Protein AF-A0A401MKG7-F1 (afdb_monomer_lite)

Radius of gyration: 13.39 Å; chains: 1; bounding box: 35×20×36 Å

Foldseek 3Di:
DLVVLVVLCVPQVVVLCVVLQKDWPDWDADPVVRDIDTDIDHDDPDDPVVSVVCSCVDPSVVVSPDDCVVPDVDDDDDDDDDPD

Secondary structure (DSSP, 8-state):
-HHHHHHHIIIIIHHHHHHTTEEEEEEEEETTTTEEEEEEEE-SSS-HHHHHHHHHHSHHHHHT---GGGT-S-----------

Sequence (84 aa):
MLDEWVERWRAEIVPLRVELGFAIDGAWVDRERNQFLWLISYDGPETFAERNAAYWASPERKAMNLDPDEYLVHTDDRTVEPQL

pLDDT: mean 96.0, std 3.11, range [76.62, 98.5]

Structure (mmCIF, N/CA/C/O backbone):
data_AF-A0A401MKG7-F1
#
_entry.id   AF-A0A401MKG7-F1
#
loop_
_atom_site.group_PDB
_atom_site.id
_atom_site.type_symbol
_atom_site.label_atom_id
_atom_site.label_alt_id
_atom_site.label_comp_id
_atom_site.label_asym_id
_atom_site.label_entity_id
_atom_site.label_seq_id
_atom_site.pdbx_PDB_ins_code
_atom_site.Cartn_x
_atom_site.Cartn_y
_atom_site.Cartn_z
_atom_site.occupancy
_atom_site.B_iso_or_equiv
_atom_site.auth_seq_id
_atom_site.auth_comp_id
_atom_site.auth_asym_id
_atom_site.auth_atom_id
_atom_site.pdbx_PDB_model_num
ATOM 1 N N . MET A 1 1 ? 14.820 -1.351 -11.690 1.00 86.38 1 MET A N 1
ATOM 2 C CA . MET A 1 1 ? 13.946 -0.287 -11.153 1.00 86.38 1 MET A CA 1
ATOM 3 C C . MET A 1 1 ? 12.511 -0.773 -10.997 1.00 86.38 1 MET A C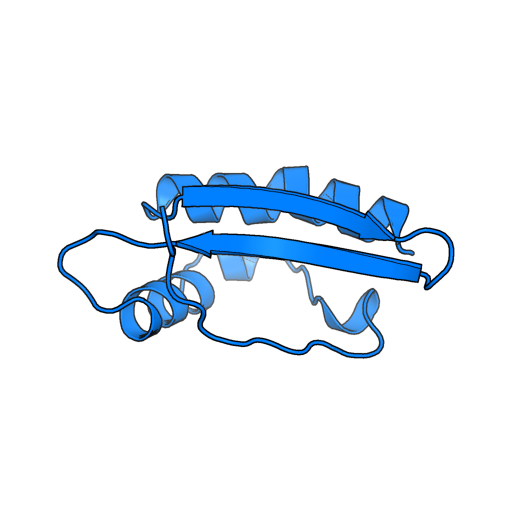 1
ATOM 5 O O . MET A 1 1 ? 12.208 -1.237 -9.913 1.00 86.38 1 MET A O 1
ATOM 9 N N . LEU A 1 2 ? 11.655 -0.779 -12.033 1.00 93.56 2 LEU A N 1
ATOM 10 C CA . LEU A 1 2 ? 10.242 -1.178 -11.865 1.00 93.56 2 LEU A CA 1
ATOM 11 C C . LEU A 1 2 ? 10.058 -2.653 -11.462 1.00 93.56 2 LEU A C 1
ATOM 13 O O . LEU A 1 2 ? 9.283 -2.942 -10.562 1.00 93.56 2 LEU A O 1
ATOM 17 N N . ASP A 1 3 ? 10.793 -3.582 -12.078 1.00 95.06 3 ASP A N 1
ATOM 18 C CA . ASP A 1 3 ? 10.720 -5.005 -11.701 1.00 95.06 3 ASP A CA 1
ATOM 19 C C . ASP A 1 3 ? 11.210 -5.268 -10.279 1.00 95.06 3 ASP A C 1
ATOM 21 O O . ASP A 1 3 ? 10.583 -6.000 -9.524 1.00 95.06 3 ASP A O 1
ATOM 25 N N . GLU A 1 4 ? 12.306 -4.620 -9.899 1.00 95.75 4 GLU A N 1
ATOM 26 C CA . GLU A 1 4 ? 12.871 -4.724 -8.555 1.00 95.75 4 GLU A CA 1
ATOM 27 C C . GLU A 1 4 ? 11.921 -4.151 -7.498 1.00 95.75 4 GLU A C 1
ATOM 29 O O . GLU A 1 4 ? 11.721 -4.758 -6.449 1.00 95.75 4 GLU A O 1
ATOM 34 N N . TRP A 1 5 ? 11.266 -3.028 -7.807 1.00 96.44 5 TRP A N 1
ATOM 35 C CA . TRP A 1 5 ? 10.200 -2.481 -6.977 1.00 96.44 5 TRP A CA 1
ATOM 36 C C . TRP A 1 5 ? 9.062 -3.486 -6.779 1.00 96.44 5 TRP A C 1
ATOM 38 O O . TRP A 1 5 ? 8.640 -3.717 -5.650 1.00 96.44 5 TRP A O 1
ATOM 48 N N . VAL A 1 6 ? 8.583 -4.111 -7.859 1.00 97.62 6 VAL A N 1
ATOM 49 C CA . VAL A 1 6 ? 7.493 -5.099 -7.795 1.00 97.62 6 VAL A CA 1
ATOM 50 C C . VAL A 1 6 ? 7.898 -6.325 -6.973 1.00 97.62 6 VAL A C 1
ATOM 52 O O . VAL A 1 6 ? 7.097 -6.811 -6.172 1.00 97.62 6 VAL A O 1
ATOM 55 N N . GLU A 1 7 ? 9.131 -6.807 -7.134 1.00 97.19 7 GLU A N 1
ATOM 56 C CA . GLU A 1 7 ? 9.698 -7.906 -6.343 1.00 97.19 7 GLU A CA 1
ATOM 57 C C . GLU A 1 7 ? 9.711 -7.562 -4.846 1.00 97.19 7 GLU A C 1
ATOM 59 O O . GLU A 1 7 ? 9.136 -8.298 -4.042 1.00 97.19 7 GLU A O 1
ATOM 64 N N . ARG A 1 8 ? 10.282 -6.409 -4.470 1.00 96.81 8 ARG A N 1
ATOM 65 C CA . ARG A 1 8 ? 10.352 -5.937 -3.074 1.00 96.81 8 ARG A CA 1
ATOM 66 C C . ARG A 1 8 ? 8.957 -5.689 -2.490 1.00 96.81 8 ARG A C 1
ATOM 68 O O . ARG A 1 8 ? 8.657 -6.128 -1.380 1.00 96.81 8 ARG A O 1
ATOM 75 N N . TRP A 1 9 ? 8.060 -5.054 -3.248 1.00 97.75 9 TRP A N 1
ATOM 76 C CA . TRP A 1 9 ? 6.668 -4.835 -2.842 1.00 97.75 9 TRP A CA 1
ATOM 77 C C . TRP A 1 9 ? 5.965 -6.160 -2.527 1.00 97.75 9 TRP A C 1
ATOM 79 O O . TRP A 1 9 ? 5.348 -6.304 -1.469 1.00 97.75 9 TRP A O 1
ATOM 89 N N . ARG A 1 10 ? 6.104 -7.159 -3.403 1.00 97.94 10 ARG A N 1
ATOM 90 C CA . ARG A 1 10 ? 5.474 -8.468 -3.221 1.00 97.94 10 ARG A CA 1
ATOM 91 C C . ARG A 1 10 ? 6.088 -9.257 -2.063 1.00 97.94 10 ARG A C 1
ATOM 93 O O . ARG A 1 10 ? 5.355 -9.953 -1.366 1.00 97.94 10 ARG A O 1
ATOM 100 N N . ALA A 1 11 ? 7.406 -9.193 -1.891 1.00 97.62 11 ALA A N 1
ATOM 101 C CA . ALA A 1 11 ? 8.130 -9.998 -0.911 1.00 97.62 11 ALA A CA 1
ATOM 102 C C . ALA A 1 11 ? 8.073 -9.430 0.515 1.00 97.62 11 ALA A C 1
ATOM 104 O O . ALA A 1 11 ? 8.125 -10.203 1.467 1.00 97.62 11 ALA A O 1
ATOM 105 N N . GLU A 1 12 ? 7.964 -8.109 0.675 1.00 97.19 12 GLU A N 1
ATOM 106 C CA . GLU A 1 12 ? 8.104 -7.455 1.985 1.00 97.19 12 GLU A CA 1
ATOM 107 C C . GLU A 1 12 ? 6.887 -6.620 2.372 1.00 97.19 12 GLU A C 1
ATOM 109 O O . GLU A 1 12 ? 6.376 -6.756 3.484 1.00 97.19 12 GLU A O 1
ATOM 114 N N . ILE A 1 13 ? 6.376 -5.789 1.459 1.00 97.81 13 ILE A N 1
ATOM 115 C CA . ILE A 1 13 ? 5.257 -4.887 1.766 1.00 97.81 13 ILE A CA 1
ATOM 116 C C . ILE A 1 13 ? 3.957 -5.679 1.915 1.00 97.81 13 ILE A C 1
ATOM 118 O O . ILE A 1 13 ? 3.243 -5.511 2.905 1.00 97.81 13 ILE A O 1
ATOM 122 N N . VAL A 1 14 ? 3.647 -6.552 0.953 1.00 98.31 14 VAL A N 1
ATOM 123 C CA . VAL A 1 14 ? 2.392 -7.317 0.945 1.00 98.31 14 VAL A CA 1
ATOM 124 C C . VAL A 1 14 ? 2.233 -8.198 2.191 1.00 98.31 14 VAL A C 1
ATOM 126 O O . VAL A 1 14 ? 1.181 -8.092 2.823 1.00 98.31 14 VAL A O 1
ATOM 129 N N . PRO A 1 15 ? 3.223 -9.015 2.607 1.00 98.31 15 PRO A N 1
ATOM 130 C CA . PRO A 1 15 ? 3.070 -9.856 3.793 1.00 98.31 15 PRO A CA 1
ATOM 131 C C . PRO A 1 15 ? 2.750 -9.058 5.057 1.00 98.31 15 PRO A C 1
ATOM 133 O O . PRO A 1 15 ? 1.812 -9.413 5.764 1.00 98.31 15 PRO A O 1
ATOM 136 N N . LEU A 1 16 ? 3.448 -7.941 5.298 1.00 98.31 16 LEU A N 1
ATOM 137 C CA . LEU A 1 16 ? 3.181 -7.108 6.472 1.00 98.31 16 LEU A CA 1
ATOM 138 C C . LEU A 1 16 ? 1.804 -6.436 6.396 1.00 98.31 16 LEU A C 1
ATOM 140 O O . LEU A 1 16 ? 1.107 -6.340 7.402 1.00 98.31 16 LEU A O 1
ATOM 144 N N . ARG A 1 17 ? 1.375 -5.979 5.213 1.00 98.38 17 ARG A N 1
ATOM 145 C CA . ARG A 1 17 ? 0.018 -5.436 5.033 1.00 98.38 17 ARG A CA 1
ATOM 146 C C . ARG A 1 17 ? -1.040 -6.483 5.383 1.00 98.38 17 ARG A C 1
ATOM 148 O O . ARG A 1 17 ? -1.954 -6.181 6.146 1.00 98.38 17 ARG A O 1
ATOM 155 N N . VAL A 1 18 ? -0.886 -7.708 4.892 1.00 98.25 18 VAL A N 1
ATOM 156 C CA . VAL A 1 18 ? -1.818 -8.807 5.178 1.00 98.25 18 VAL A CA 1
ATOM 157 C C . VAL A 1 18 ? -1.801 -9.191 6.658 1.00 98.25 18 VAL A C 1
ATOM 159 O O . VAL A 1 18 ? -2.863 -9.341 7.256 1.00 98.25 18 VAL A O 1
ATOM 162 N N . GLU A 1 19 ? -0.624 -9.287 7.283 1.00 97.75 19 GLU A N 1
ATOM 163 C CA . GLU A 1 19 ? -0.491 -9.549 8.725 1.00 97.75 19 GLU A CA 1
ATOM 164 C C . GLU A 1 19 ? -1.196 -8.478 9.565 1.00 97.75 19 GLU A C 1
ATOM 166 O O . GLU A 1 19 ? -1.853 -8.774 10.563 1.00 97.75 19 GLU A O 1
ATOM 171 N N . LEU A 1 20 ? -1.131 -7.223 9.119 1.00 97.44 20 LEU A N 1
ATOM 172 C CA . LEU A 1 20 ? -1.826 -6.114 9.752 1.00 97.44 20 LEU A CA 1
ATOM 173 C C . LEU A 1 20 ? -3.309 -6.012 9.355 1.00 97.44 20 LEU A C 1
ATOM 175 O O . LEU A 1 20 ? -3.943 -5.027 9.729 1.00 97.44 20 LEU A O 1
ATOM 179 N N . GLY A 1 21 ? -3.876 -7.001 8.668 1.00 97.88 21 GLY A N 1
ATOM 180 C CA . GLY A 1 21 ? -5.309 -7.095 8.384 1.00 97.88 21 GLY A CA 1
ATOM 181 C C . GLY A 1 21 ? -5.787 -6.304 7.166 1.00 97.88 21 GLY A C 1
ATOM 182 O O . GLY A 1 21 ? -6.991 -6.148 6.994 1.00 97.88 21 GLY A O 1
ATOM 183 N N . PHE A 1 22 ? -4.881 -5.796 6.328 1.00 98.50 22 PHE A N 1
ATOM 184 C CA . PHE A 1 22 ? -5.253 -5.241 5.026 1.00 98.50 22 PHE A CA 1
ATOM 185 C C . PHE A 1 22 ? -5.518 -6.355 4.007 1.00 98.50 22 PHE A C 1
ATOM 187 O O . PHE A 1 22 ? -4.900 -7.420 4.062 1.00 98.50 22 PHE A O 1
ATOM 194 N N . ALA A 1 23 ? -6.361 -6.070 3.018 1.00 98.06 23 ALA A N 1
ATOM 195 C CA . ALA A 1 23 ? -6.521 -6.895 1.826 1.00 98.06 23 ALA A CA 1
ATOM 196 C C . ALA A 1 23 ? -5.844 -6.232 0.620 1.00 98.06 23 ALA A C 1
ATOM 198 O O . ALA A 1 23 ? -5.859 -5.011 0.476 1.00 98.06 23 ALA A O 1
ATOM 199 N N . ILE A 1 24 ? -5.225 -7.048 -0.237 1.00 98.00 24 ILE A N 1
ATOM 200 C CA . ILE A 1 24 ? -4.671 -6.613 -1.523 1.00 98.00 24 ILE A CA 1
ATOM 201 C C . ILE A 1 24 ? -5.638 -7.075 -2.608 1.00 98.00 24 ILE A C 1
ATOM 203 O O . ILE A 1 24 ? -5.648 -8.250 -2.973 1.00 98.00 24 ILE A O 1
ATOM 207 N N . ASP A 1 25 ? -6.446 -6.151 -3.114 1.00 95.62 25 ASP A N 1
ATOM 208 C CA . ASP A 1 25 ? -7.544 -6.459 -4.038 1.00 95.62 25 ASP A CA 1
ATOM 209 C C . ASP A 1 25 ? -7.070 -6.588 -5.494 1.00 95.62 25 ASP A C 1
ATOM 211 O O . ASP A 1 25 ? -7.774 -7.112 -6.357 1.00 95.62 25 ASP A O 1
ATOM 215 N N . GLY A 1 26 ? -5.848 -6.136 -5.780 1.00 96.50 26 GLY A N 1
ATOM 216 C CA . GLY A 1 26 ? -5.197 -6.341 -7.066 1.00 96.50 26 GLY A CA 1
ATOM 217 C C . GLY A 1 26 ? -3.931 -5.513 -7.231 1.00 96.50 26 GLY A C 1
ATOM 218 O O . GLY A 1 26 ? -3.709 -4.535 -6.519 1.00 96.50 26 GLY A O 1
ATOM 219 N N . ALA A 1 27 ? -3.092 -5.916 -8.183 1.00 98.00 27 ALA A N 1
ATOM 220 C CA . ALA A 1 27 ? -1.913 -5.165 -8.590 1.00 98.00 27 ALA A CA 1
ATOM 221 C C . ALA A 1 27 ? -1.604 -5.394 -10.073 1.00 98.00 27 ALA A C 1
ATOM 223 O O . ALA A 1 27 ? -1.784 -6.495 -10.596 1.00 98.00 27 ALA A O 1
ATOM 224 N N . TRP A 1 28 ? -1.120 -4.351 -10.741 1.00 98.25 28 TRP A N 1
ATOM 225 C CA . TRP A 1 28 ? -0.854 -4.323 -12.174 1.00 98.25 28 TRP A CA 1
ATOM 226 C C . TRP A 1 28 ? 0.428 -3.553 -12.471 1.00 98.25 28 TRP A C 1
ATOM 228 O O . TRP A 1 28 ? 0.790 -2.604 -11.774 1.00 98.25 28 TRP A O 1
ATOM 238 N N . VAL A 1 29 ? 1.089 -3.943 -13.560 1.00 98.00 29 VAL A N 1
ATOM 239 C CA . VAL A 1 29 ? 2.216 -3.203 -14.126 1.00 98.00 29 VAL A CA 1
ATOM 240 C C . VAL A 1 29 ? 1.822 -2.702 -15.508 1.00 98.00 29 VAL A C 1
ATOM 242 O O . VAL A 1 29 ? 1.589 -3.507 -16.410 1.00 98.00 29 VAL A O 1
ATOM 245 N N . ASP A 1 30 ? 1.795 -1.384 -15.690 1.00 97.56 30 ASP A N 1
ATOM 246 C CA . ASP A 1 30 ? 1.745 -0.767 -17.013 1.00 97.56 30 ASP A CA 1
ATOM 247 C C . ASP A 1 30 ? 3.184 -0.579 -17.508 1.00 97.56 30 ASP A C 1
ATOM 249 O O . ASP A 1 30 ? 3.910 0.323 -17.085 1.00 97.56 30 ASP A O 1
ATOM 253 N N . ARG A 1 31 ? 3.613 -1.470 -18.405 1.00 95.31 31 ARG A N 1
ATOM 254 C CA . ARG A 1 31 ? 4.963 -1.449 -18.986 1.00 95.31 31 ARG A CA 1
ATOM 255 C C . ARG A 1 31 ? 5.154 -0.331 -20.002 1.00 95.31 31 ARG A C 1
ATOM 257 O O . ARG A 1 31 ? 6.276 0.130 -20.168 1.00 95.31 31 ARG A O 1
ATOM 264 N N . GLU A 1 32 ? 4.084 0.092 -20.667 1.00 97.00 32 GLU A N 1
ATOM 265 C CA . GLU A 1 32 ? 4.129 1.172 -21.651 1.00 97.00 32 GLU A CA 1
ATOM 266 C C . GLU A 1 32 ? 4.381 2.513 -20.953 1.00 97.00 32 GLU A C 1
ATOM 268 O O . GLU A 1 32 ? 5.206 3.304 -21.406 1.00 97.00 32 GLU A O 1
ATOM 273 N N . ARG A 1 33 ? 3.713 2.745 -19.814 1.00 96.12 33 ARG A N 1
ATOM 274 C CA . ARG A 1 33 ? 3.839 3.978 -19.014 1.00 96.12 33 ARG A CA 1
ATOM 275 C C . ARG A 1 33 ? 4.865 3.883 -17.887 1.00 96.12 33 ARG A C 1
ATOM 277 O O . ARG A 1 33 ? 5.101 4.880 -17.213 1.00 96.1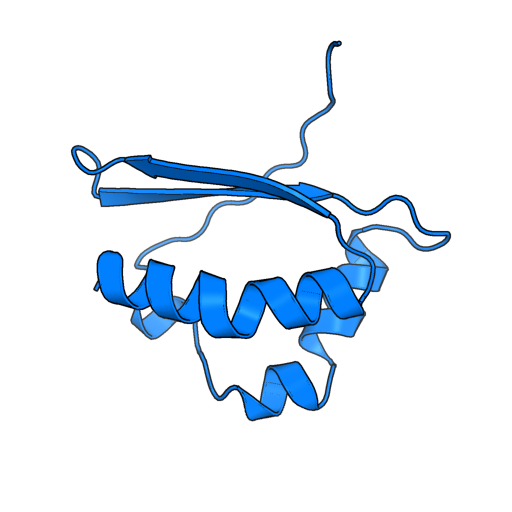2 33 ARG A O 1
ATOM 284 N N . ASN A 1 34 ? 5.474 2.713 -17.686 1.00 95.88 34 ASN A N 1
ATOM 285 C CA . ASN A 1 34 ? 6.392 2.424 -16.582 1.00 95.88 34 ASN A CA 1
ATOM 286 C C . ASN A 1 34 ? 5.761 2.726 -15.203 1.00 95.88 34 ASN A C 1
ATOM 288 O O . ASN A 1 34 ? 6.360 3.399 -14.366 1.00 95.88 34 ASN A O 1
ATOM 292 N N . GLN A 1 35 ? 4.533 2.242 -14.983 1.00 97.00 35 GLN A N 1
ATOM 293 C CA . GLN A 1 35 ? 3.757 2.462 -13.759 1.00 97.00 35 GLN A CA 1
ATOM 294 C C . GLN A 1 35 ? 3.431 1.147 -13.051 1.00 97.00 35 GLN A C 1
ATOM 296 O O . GLN A 1 35 ? 3.180 0.118 -13.681 1.00 97.00 35 GLN A O 1
ATOM 301 N N . PHE A 1 36 ? 3.387 1.208 -11.723 1.00 97.94 36 PHE A N 1
ATOM 302 C CA . PHE A 1 36 ? 2.862 0.153 -10.866 1.00 97.94 36 PHE A CA 1
ATO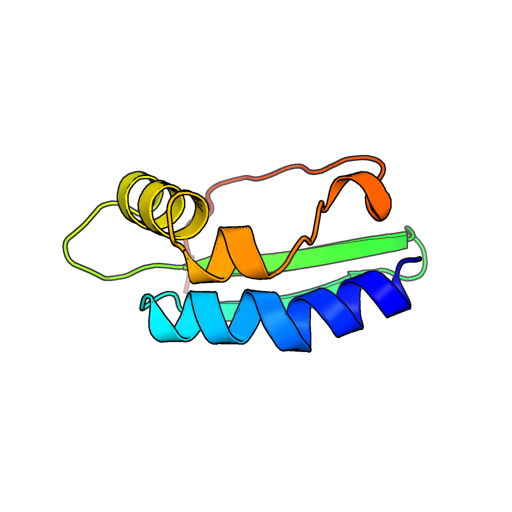M 303 C C . PHE A 1 36 ? 1.595 0.659 -10.179 1.00 97.94 36 PHE A C 1
ATOM 305 O O . PHE A 1 36 ? 1.610 1.733 -9.582 1.00 97.94 36 PHE A O 1
ATOM 312 N N . LEU A 1 37 ? 0.509 -0.105 -10.271 1.00 98.00 37 LEU A N 1
ATOM 313 C CA . LEU A 1 37 ? -0.776 0.222 -9.661 1.00 98.00 37 LEU A CA 1
ATOM 314 C C . LEU A 1 37 ? -1.196 -0.923 -8.755 1.00 98.00 37 LEU A C 1
ATOM 316 O O . LEU A 1 37 ? -1.035 -2.087 -9.113 1.00 98.00 37 LEU A O 1
ATOM 320 N N . TRP A 1 38 ? -1.778 -0.606 -7.609 1.00 98.06 38 TRP A N 1
ATOM 321 C CA . TRP A 1 38 ? -2.301 -1.607 -6.691 1.00 98.06 38 TRP A CA 1
ATOM 322 C C . TRP A 1 38 ? -3.486 -1.048 -5.917 1.00 98.06 38 TRP A C 1
ATOM 324 O O . TRP A 1 38 ? -3.592 0.162 -5.715 1.00 98.06 38 TRP A O 1
ATOM 334 N N . LEU A 1 39 ? -4.381 -1.945 -5.523 1.00 97.88 39 LEU A N 1
ATOM 335 C CA . LEU A 1 39 ? -5.543 -1.647 -4.707 1.00 97.88 39 LEU A CA 1
ATOM 336 C C . LEU A 1 39 ? -5.382 -2.349 -3.362 1.00 97.88 39 LEU A C 1
ATOM 338 O O . LEU A 1 39 ? -5.045 -3.534 -3.297 1.00 97.88 39 LEU A O 1
ATOM 342 N N . ILE A 1 40 ? -5.596 -1.586 -2.298 1.00 97.94 40 ILE A N 1
ATOM 343 C CA . ILE A 1 40 ? -5.503 -2.043 -0.920 1.00 97.94 40 ILE A CA 1
ATOM 344 C C . ILE A 1 40 ? -6.725 -1.546 -0.157 1.00 97.94 40 ILE A C 1
ATOM 346 O O . ILE A 1 40 ? -7.099 -0.378 -0.270 1.00 97.94 40 ILE A O 1
ATOM 350 N N . SER A 1 41 ? -7.315 -2.422 0.644 1.00 97.56 41 SER A N 1
ATOM 351 C CA . SER A 1 41 ? -8.481 -2.123 1.469 1.00 97.56 41 SER A CA 1
ATOM 352 C C . SER A 1 41 ? -8.279 -2.586 2.910 1.00 97.56 41 SER A C 1
ATOM 354 O O . SER A 1 41 ? -7.346 -3.327 3.240 1.00 97.56 41 SER A O 1
ATOM 356 N N . TYR A 1 42 ? -9.131 -2.079 3.796 1.00 97.75 42 TYR A N 1
ATOM 357 C CA . TYR A 1 42 ? -9.160 -2.431 5.208 1.00 97.75 42 TYR A CA 1
ATOM 358 C C . TYR A 1 42 ? -10.608 -2.398 5.697 1.00 97.75 42 TYR A C 1
ATOM 360 O O . TYR A 1 42 ? -11.265 -1.371 5.548 1.00 97.75 42 TYR A O 1
ATOM 368 N N . ASP A 1 43 ? -11.075 -3.507 6.272 1.00 95.88 43 ASP A N 1
ATOM 369 C CA . ASP A 1 43 ? -12.447 -3.687 6.788 1.00 95.88 43 ASP A CA 1
ATOM 370 C C . ASP A 1 43 ? -12.444 -4.007 8.298 1.00 95.88 43 ASP A C 1
ATOM 372 O O . ASP A 1 43 ? -13.297 -4.714 8.831 1.00 95.88 43 ASP A O 1
ATOM 376 N N . GLY A 1 44 ? -11.398 -3.558 8.999 1.00 96.19 44 GLY A N 1
ATOM 377 C CA . GLY A 1 44 ? -11.303 -3.691 10.449 1.00 96.19 44 GLY A CA 1
ATOM 378 C C . GLY A 1 44 ? -12.033 -2.573 11.201 1.00 96.19 44 GLY A C 1
ATOM 379 O O . GLY A 1 44 ? -12.634 -1.689 10.593 1.00 96.19 44 GLY A O 1
ATOM 380 N N . PRO A 1 45 ? -11.999 -2.605 12.544 1.00 96.69 45 PRO A N 1
ATOM 381 C CA . PRO A 1 45 ? -12.723 -1.640 13.368 1.00 96.69 45 PRO A CA 1
ATOM 382 C C . PRO A 1 45 ? -12.131 -0.220 13.329 1.00 96.69 45 PRO A C 1
ATOM 384 O O . PRO A 1 45 ? -12.845 0.735 13.632 1.00 96.69 45 PRO A O 1
ATOM 387 N N . GLU A 1 46 ? -10.850 -0.063 12.985 1.00 97.44 46 GLU A N 1
ATOM 388 C CA . GLU A 1 46 ? -10.202 1.235 12.773 1.00 97.44 46 GLU A CA 1
ATOM 389 C C . GLU A 1 46 ? -10.457 1.804 11.369 1.00 97.44 46 GLU A C 1
ATOM 391 O O . GLU A 1 46 ? -10.771 1.092 10.415 1.00 97.44 46 GLU A O 1
ATOM 396 N N . THR A 1 47 ? -10.232 3.106 11.193 1.00 96.94 47 THR A N 1
ATOM 397 C CA . THR A 1 47 ? -10.189 3.688 9.848 1.00 96.94 47 THR A CA 1
ATOM 398 C C . THR A 1 47 ? -8.956 3.208 9.075 1.00 96.94 47 THR A C 1
ATOM 400 O O . THR A 1 47 ? -7.903 2.916 9.651 1.00 96.94 47 THR A O 1
ATOM 403 N N . PHE A 1 48 ? -9.034 3.217 7.738 1.00 96.69 48 PHE A N 1
ATOM 404 C CA . PHE A 1 48 ? -7.875 2.919 6.887 1.00 96.69 48 PHE A CA 1
ATOM 405 C C . PHE A 1 48 ? -6.666 3.802 7.237 1.00 96.69 48 PHE A C 1
ATOM 407 O O . PHE A 1 48 ? -5.538 3.318 7.281 1.00 96.69 48 PHE A O 1
ATOM 414 N N . ALA A 1 49 ? -6.890 5.091 7.522 1.00 96.62 49 ALA A N 1
ATOM 415 C CA . ALA A 1 49 ? -5.830 6.038 7.858 1.00 96.62 49 ALA A CA 1
ATOM 416 C C . ALA A 1 49 ? -5.112 5.676 9.170 1.00 96.62 49 ALA A C 1
ATOM 418 O O . ALA A 1 49 ? -3.880 5.652 9.201 1.00 96.62 49 ALA A O 1
ATOM 419 N N . GLU A 1 50 ? -5.857 5.342 10.228 1.00 97.88 50 GLU A N 1
ATOM 420 C CA . GLU A 1 50 ? -5.290 4.900 11.510 1.00 97.88 50 GLU A CA 1
ATOM 421 C C . GLU A 1 50 ? -4.488 3.612 11.338 1.00 97.88 50 GLU A C 1
ATOM 423 O O . GLU A 1 50 ? -3.343 3.513 11.7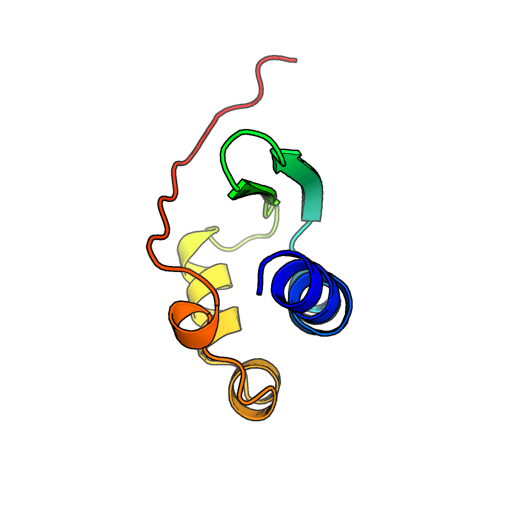91 1.00 97.88 50 GLU A O 1
ATOM 428 N N . ARG A 1 51 ? -5.045 2.642 10.606 1.00 98.12 51 ARG A N 1
ATOM 429 C CA . ARG A 1 51 ? -4.348 1.386 10.351 1.00 98.12 51 ARG A CA 1
ATOM 430 C C . ARG A 1 51 ? -3.098 1.582 9.496 1.00 98.12 51 ARG A C 1
ATOM 432 O O . ARG A 1 51 ? -2.066 0.954 9.738 1.00 98.12 51 ARG A O 1
ATOM 439 N N . ASN A 1 52 ? -3.155 2.475 8.512 1.00 97.44 52 ASN A N 1
ATOM 440 C CA . ASN A 1 52 ? -2.018 2.803 7.659 1.00 97.44 52 ASN A CA 1
ATOM 441 C C . ASN A 1 52 ? -0.907 3.493 8.462 1.00 97.44 52 ASN A C 1
ATOM 443 O O . ASN A 1 52 ? 0.266 3.171 8.283 1.00 97.44 52 ASN A O 1
ATOM 447 N N . ALA A 1 53 ? -1.259 4.379 9.397 1.00 97.88 53 ALA A N 1
ATOM 448 C CA . ALA A 1 53 ? -0.297 4.971 10.322 1.00 97.88 53 ALA A CA 1
ATOM 449 C C . ALA A 1 53 ? 0.369 3.906 11.214 1.00 97.88 53 ALA A C 1
ATOM 451 O O . ALA A 1 53 ? 1.585 3.946 11.403 1.00 97.88 53 ALA A O 1
ATOM 452 N N . ALA A 1 54 ? -0.389 2.914 11.697 1.00 97.62 54 ALA A N 1
ATOM 453 C CA . ALA A 1 54 ? 0.161 1.793 12.462 1.00 97.62 54 ALA A CA 1
ATOM 454 C C . ALA A 1 54 ? 1.154 0.949 11.640 1.00 97.62 54 ALA A C 1
ATOM 456 O O . ALA A 1 54 ? 2.215 0.598 12.155 1.00 97.62 54 ALA A O 1
ATOM 457 N N . TYR A 1 55 ? 0.866 0.695 10.356 1.00 97.69 55 TYR A N 1
ATOM 458 C CA . TYR A 1 55 ? 1.814 0.056 9.431 1.00 97.69 55 TYR A CA 1
ATOM 459 C C . TYR A 1 55 ? 3.130 0.837 9.333 1.00 97.69 55 TYR A C 1
ATOM 461 O O . TYR A 1 55 ? 4.199 0.259 9.499 1.00 97.69 55 TYR A O 1
ATOM 469 N N . TRP A 1 56 ? 3.081 2.155 9.126 1.00 96.62 56 TRP A N 1
ATOM 470 C CA . TRP A 1 56 ? 4.296 2.977 9.040 1.00 96.62 56 TRP A CA 1
ATOM 471 C C . TRP A 1 56 ? 5.066 3.069 10.363 1.00 96.62 56 TRP A C 1
ATOM 473 O O . TRP A 1 56 ? 6.294 3.178 10.369 1.00 96.62 56 TRP A O 1
ATOM 483 N N . ALA A 1 57 ? 4.363 3.013 11.494 1.00 97.06 57 ALA A N 1
ATOM 484 C CA . ALA A 1 57 ? 4.972 3.047 12.816 1.00 97.06 57 ALA A CA 1
ATOM 485 C C . ALA A 1 57 ? 5.591 1.704 13.244 1.00 97.06 57 ALA A C 1
ATOM 487 O O . ALA A 1 57 ? 6.406 1.702 14.179 1.00 97.06 57 ALA A O 1
ATOM 488 N N . SER A 1 58 ? 5.226 0.600 12.583 1.00 97.06 58 SER A N 1
ATOM 489 C CA . SER A 1 58 ? 5.576 -0.761 12.991 1.00 97.06 58 SER A CA 1
ATOM 490 C C . SER A 1 58 ? 7.098 -1.005 12.977 1.00 97.06 58 SER A C 1
ATOM 492 O O . SER A 1 58 ? 7.812 -0.480 12.109 1.00 97.06 58 SER A O 1
ATOM 494 N N . PRO A 1 59 ? 7.638 -1.777 13.942 1.00 97.19 59 PRO A N 1
ATOM 495 C CA . PRO A 1 59 ? 9.046 -2.172 13.937 1.00 97.19 59 PRO A CA 1
ATOM 496 C C . PRO A 1 59 ? 9.447 -2.918 12.662 1.00 97.19 59 PRO A C 1
ATOM 498 O O . PRO A 1 59 ? 10.523 -2.670 12.127 1.00 97.19 59 PRO A O 1
ATOM 501 N N . GLU A 1 60 ? 8.571 -3.780 12.149 1.00 97.19 60 GLU A N 1
ATOM 502 C CA . GLU A 1 60 ? 8.775 -4.576 10.938 1.00 97.19 60 GLU A CA 1
ATOM 503 C C . GLU A 1 60 ? 8.941 -3.664 9.721 1.00 97.19 60 GLU A C 1
ATOM 505 O O . GLU A 1 60 ? 9.910 -3.799 8.974 1.00 97.19 60 GLU A O 1
ATOM 510 N N . ARG A 1 61 ? 8.064 -2.660 9.559 1.00 97.00 61 ARG A N 1
ATOM 511 C CA . ARG A 1 61 ? 8.163 -1.694 8.458 1.00 97.00 61 ARG A CA 1
ATOM 512 C C . ARG A 1 61 ? 9.450 -0.875 8.515 1.00 97.00 61 ARG A C 1
ATOM 514 O O . ARG A 1 61 ? 10.046 -0.601 7.470 1.00 97.00 61 ARG A O 1
ATOM 521 N N . LYS A 1 62 ? 9.879 -0.481 9.716 1.00 96.00 62 LYS A N 1
ATOM 522 C CA . LYS A 1 62 ? 11.151 0.229 9.927 1.00 96.00 62 LYS A CA 1
ATOM 523 C C . LYS A 1 62 ? 12.352 -0.671 9.630 1.00 96.00 62 LYS A C 1
ATOM 525 O O . LYS A 1 62 ? 13.317 -0.211 9.031 1.00 96.00 62 LYS A O 1
ATOM 530 N N . ALA A 1 63 ? 12.277 -1.949 9.997 1.00 96.38 63 ALA A N 1
ATOM 531 C CA . ALA A 1 63 ? 13.337 -2.928 9.774 1.00 96.38 63 ALA A CA 1
ATOM 532 C C . ALA A 1 63 ? 13.515 -3.319 8.296 1.00 96.38 63 ALA A C 1
ATOM 534 O O . ALA A 1 63 ? 14.621 -3.692 7.916 1.00 96.38 63 ALA A O 1
ATOM 535 N N . MET A 1 64 ? 12.477 -3.190 7.455 1.00 95.06 64 MET A N 1
ATOM 536 C CA . MET A 1 64 ? 12.574 -3.453 6.005 1.00 95.06 64 MET A CA 1
ATOM 537 C C . MET A 1 64 ? 13.631 -2.600 5.294 1.00 95.06 64 MET A C 1
ATOM 539 O O . MET A 1 64 ? 14.078 -2.981 4.213 1.00 95.06 64 MET A O 1
ATOM 543 N N . ASN A 1 65 ? 13.997 -1.442 5.868 1.00 91.50 65 ASN A N 1
ATOM 544 C CA . ASN A 1 65 ? 14.943 -0.486 5.284 1.00 91.50 65 ASN A CA 1
ATOM 545 C C . ASN A 1 65 ? 14.683 -0.258 3.782 1.00 91.50 65 ASN A C 1
ATOM 547 O O . ASN A 1 65 ? 15.576 -0.346 2.945 1.00 91.50 65 ASN A O 1
ATOM 551 N N . LEU A 1 66 ? 13.406 -0.071 3.458 1.00 92.44 66 LEU A N 1
ATOM 552 C CA . LEU A 1 66 ? 12.894 0.080 2.106 1.00 92.44 66 LEU A CA 1
ATOM 553 C C . LEU A 1 66 ? 12.280 1.469 2.010 1.00 92.44 66 LEU A C 1
ATOM 555 O O . LEU A 1 66 ? 11.257 1.729 2.657 1.00 92.44 66 LEU A O 1
ATOM 559 N 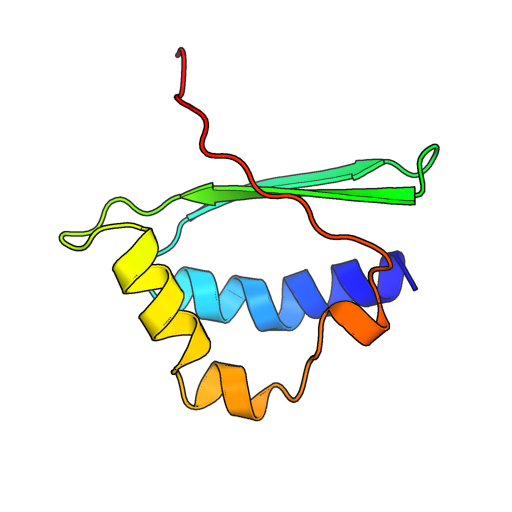N . ASP A 1 67 ? 12.900 2.336 1.223 1.00 92.44 67 ASP A N 1
ATOM 560 C CA . ASP A 1 67 ? 12.359 3.642 0.871 1.00 92.44 67 ASP A CA 1
ATOM 561 C C . ASP A 1 67 ? 11.782 3.580 -0.556 1.00 92.44 67 ASP A C 1
ATOM 563 O O . ASP A 1 67 ? 12.528 3.330 -1.504 1.00 92.44 67 ASP A O 1
ATOM 567 N N . PRO A 1 68 ? 10.456 3.739 -0.740 1.00 92.00 68 PRO A N 1
ATOM 568 C CA . PRO A 1 68 ? 9.852 3.758 -2.069 1.00 92.00 68 PRO A CA 1
ATOM 569 C C . PRO A 1 68 ? 10.456 4.803 -3.014 1.00 92.00 68 PRO A C 1
ATOM 571 O O . PRO A 1 68 ? 10.492 4.553 -4.220 1.00 92.00 68 PRO A O 1
ATOM 574 N N . ASP A 1 69 ? 10.972 5.921 -2.496 1.00 92.69 69 ASP A N 1
ATOM 575 C CA . ASP A 1 69 ? 11.524 7.012 -3.311 1.00 92.69 69 ASP A CA 1
ATOM 576 C C . ASP A 1 69 ? 12.855 6.629 -3.992 1.00 92.69 69 ASP A C 1
ATOM 578 O O . ASP A 1 69 ? 13.258 7.250 -4.976 1.00 92.69 69 ASP A O 1
ATOM 582 N N . GLU A 1 70 ? 13.515 5.549 -3.552 1.00 94.25 70 GLU A N 1
ATOM 583 C CA . GLU A 1 70 ? 14.672 4.968 -4.255 1.00 94.25 70 GLU A CA 1
ATOM 584 C C . GLU A 1 70 ? 14.274 4.283 -5.577 1.00 94.25 70 GLU A C 1
ATOM 586 O O . GLU A 1 70 ? 15.110 4.075 -6.461 1.00 94.25 70 GLU A O 1
ATOM 591 N N . TYR A 1 71 ? 12.990 3.950 -5.732 1.00 94.50 71 TYR A N 1
ATOM 592 C CA . TYR A 1 71 ? 12.451 3.197 -6.864 1.00 94.50 71 TYR A CA 1
ATOM 593 C C . TYR A 1 71 ? 11.456 3.996 -7.708 1.00 94.50 71 TYR A C 1
ATOM 595 O O . TYR A 1 71 ? 11.367 3.788 -8.924 1.00 94.50 71 TYR A O 1
ATOM 603 N N . LEU A 1 72 ? 10.680 4.871 -7.066 1.00 94.50 72 LEU A N 1
ATOM 604 C CA . LEU A 1 72 ? 9.541 5.569 -7.645 1.00 94.50 72 LEU A CA 1
ATOM 605 C C . LEU A 1 72 ? 9.820 7.068 -7.723 1.00 94.50 72 LEU A C 1
ATOM 607 O O . LEU A 1 72 ? 10.084 7.724 -6.726 1.00 94.50 72 LEU A O 1
ATOM 611 N N . VAL A 1 73 ? 9.687 7.633 -8.923 1.00 95.38 73 VAL A N 1
ATOM 612 C CA . VAL A 1 73 ? 9.849 9.083 -9.130 1.00 95.38 73 VAL A CA 1
ATOM 613 C C . VAL A 1 73 ? 8.647 9.870 -8.591 1.00 95.38 73 VAL A C 1
ATOM 615 O O . VAL A 1 73 ? 8.760 11.053 -8.282 1.00 95.38 73 VAL A O 1
ATOM 618 N N . HIS A 1 74 ? 7.477 9.235 -8.518 1.00 95.12 74 HIS A N 1
ATOM 619 C CA . HIS A 1 74 ? 6.239 9.850 -8.056 1.00 95.12 74 HIS A CA 1
ATOM 620 C C . HIS A 1 74 ? 5.266 8.781 -7.551 1.00 95.12 74 HIS A C 1
ATOM 622 O O . HIS A 1 74 ? 5.169 7.704 -8.143 1.00 95.12 74 HIS A O 1
ATOM 628 N N . THR A 1 75 ? 4.517 9.120 -6.501 1.00 95.38 75 THR A N 1
ATOM 629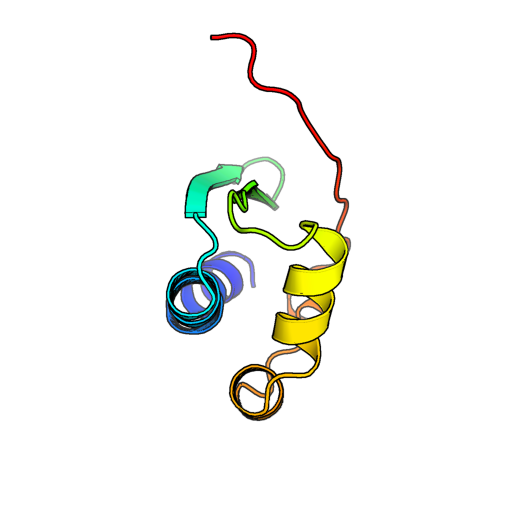 C CA . THR A 1 75 ? 3.420 8.318 -5.952 1.00 95.38 75 THR A CA 1
ATOM 630 C C . THR A 1 75 ? 2.167 9.187 -5.868 1.00 95.38 75 THR A C 1
ATOM 632 O O . THR A 1 75 ? 2.243 10.330 -5.422 1.00 95.38 75 THR A O 1
ATOM 635 N N . ASP A 1 76 ? 1.034 8.629 -6.285 1.00 96.06 76 ASP A N 1
ATOM 636 C CA . ASP A 1 76 ? -0.301 9.220 -6.168 1.00 96.06 76 ASP A CA 1
ATOM 637 C C . ASP A 1 76 ? -1.227 8.188 -5.522 1.00 96.06 76 ASP A C 1
ATOM 639 O O . ASP A 1 76 ? -1.189 7.006 -5.881 1.00 96.06 76 ASP A O 1
ATOM 643 N N . ASP A 1 77 ? -2.052 8.629 -4.578 1.00 94.62 77 ASP A N 1
ATOM 644 C CA . ASP A 1 77 ? -3.057 7.803 -3.923 1.00 94.62 77 ASP A CA 1
ATOM 645 C C . ASP A 1 77 ? -4.439 8.453 -3.996 1.00 94.62 77 ASP A C 1
ATOM 647 O O . ASP A 1 77 ? -4.598 9.673 -4.024 1.00 94.62 77 ASP A O 1
ATOM 651 N N . ARG A 1 78 ? -5.465 7.605 -4.079 1.00 96.06 78 ARG A N 1
ATOM 652 C CA . ARG A 1 78 ? -6.863 8.029 -4.116 1.00 96.06 78 ARG A CA 1
ATOM 653 C C . ARG A 1 78 ? -7.749 6.970 -3.482 1.00 96.06 78 ARG A C 1
ATOM 655 O O . ARG A 1 78 ? -7.569 5.778 -3.729 1.00 96.06 78 ARG A O 1
ATOM 662 N N . THR A 1 79 ? -8.745 7.414 -2.728 1.00 95.81 79 THR A N 1
ATOM 663 C CA . THR A 1 79 ? -9.811 6.540 -2.233 1.00 95.81 79 THR A CA 1
ATOM 664 C C . THR A 1 79 ? -10.845 6.334 -3.334 1.00 95.81 79 THR A C 1
ATOM 666 O O . THR A 1 79 ? -11.260 7.290 -3.991 1.00 95.81 79 THR A O 1
ATOM 669 N N . VAL A 1 80 ? -11.259 5.086 -3.538 1.00 94.75 80 VAL A N 1
ATOM 670 C CA . VAL A 1 80 ? -12.284 4.696 -4.513 1.00 94.75 80 VAL A CA 1
ATOM 671 C C . VAL A 1 80 ? -13.370 3.875 -3.826 1.00 94.75 80 VAL A C 1
ATOM 673 O O . VAL A 1 80 ? -13.117 3.253 -2.797 1.00 94.75 80 VAL A O 1
ATOM 676 N N . GLU A 1 81 ? -14.569 3.861 -4.404 1.00 91.44 81 GLU A N 1
ATOM 677 C CA . GLU A 1 81 ? -15.710 3.089 -3.905 1.00 91.44 81 GLU A CA 1
ATOM 678 C C . GLU A 1 81 ? -16.047 1.950 -4.880 1.00 91.44 81 GLU A C 1
ATOM 680 O O . GLU A 1 81 ? -16.159 2.204 -6.090 1.00 91.44 81 GLU A O 1
ATOM 685 N N . PRO A 1 82 ? -16.240 0.709 -4.397 1.00 88.56 82 PRO A N 1
ATOM 686 C CA . PRO A 1 82 ? -16.690 -0.386 -5.247 1.00 88.56 82 PRO A CA 1
ATOM 687 C C . PRO A 1 82 ? -18.093 -0.091 -5.789 1.00 88.56 82 PRO A C 1
ATOM 689 O O . PRO A 1 82 ? -18.934 0.481 -5.101 1.00 88.56 82 PRO A O 1
ATOM 692 N N . GLN A 1 83 ? -18.343 -0.475 -7.041 1.00 90.25 83 GLN A N 1
ATOM 693 C CA . GLN A 1 83 ? -19.634 -0.260 -7.713 1.00 90.25 83 GLN A CA 1
ATOM 694 C C . GLN A 1 83 ? -20.432 -1.559 -7.909 1.00 90.25 83 GLN A C 1
ATOM 696 O O . GLN A 1 83 ? -21.535 -1.515 -8.454 1.00 90.25 83 GLN A O 1
ATOM 701 N N . LEU A 1 84 ? -19.867 -2.705 -7.511 1.00 76.62 84 LEU A N 1
ATOM 702 C CA . LEU A 1 84 ? -20.420 -4.050 -7.685 1.00 76.62 84 LEU A CA 1
ATOM 703 C C . LEU A 1 84 ? -20.225 -4.876 -6.415 1.00 76.62 84 LEU A C 1
ATOM 705 O O . LEU A 1 84 ? -19.139 -4.734 -5.809 1.00 76.62 84 LEU A O 1
#